Protein AF-A0A967WZM8-F1 (afdb_monomer)

Nearest PDB structures (foldseek):
  5ghr-assembly2_C  TM=7.412E-01  e=1.836E-03  Thermococcus kodakarensis KOD1
  5ghr-assembly1_A  TM=7.382E-01  e=2.103E-03  Thermococcus kodakarensis KOD1
  5ght-assembly1_A  TM=7.332E-01  e=3.382E-03  T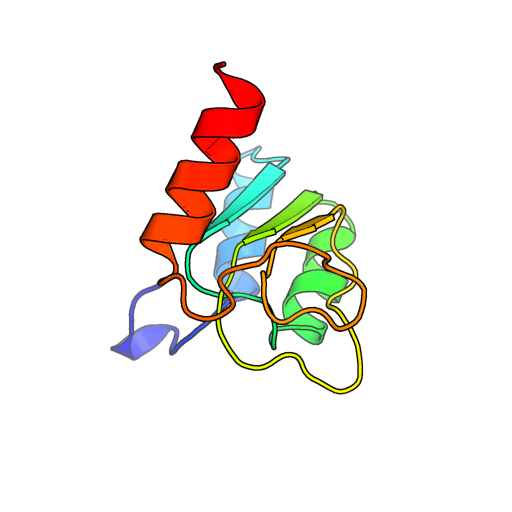hermococcus kodakarensis KOD1
  5x4h-assembly1_A  TM=7.707E-01  e=5.081E-03  Pyrococcus furiosus DSM 3638
  5x4i-assembly1_A  TM=7.797E-01  e=1.002E-02  Pyrococcus furiosus DSM 3638

Mean predicted aligned error: 2.98 Å

Structure (mmCIF, N/CA/C/O backbone):
data_AF-A0A967WZM8-F1
#
_entry.id   AF-A0A967WZM8-F1
#
loop_
_atom_site.group_PDB
_atom_site.id
_atom_site.type_symbol
_atom_site.label_atom_id
_atom_site.label_alt_id
_atom_site.label_comp_id
_atom_site.label_asym_id
_atom_site.label_entity_id
_atom_site.label_seq_id
_atom_site.pdbx_PDB_ins_code
_atom_site.Cartn_x
_atom_site.Cartn_y
_atom_site.Cartn_z
_atom_site.occupancy
_atom_site.B_iso_or_equiv
_atom_site.auth_seq_id
_atom_site.auth_comp_id
_atom_site.auth_asym_id
_atom_site.auth_atom_id
_atom_site.pdbx_PDB_model_num
ATOM 1 N N . PRO A 1 1 ? 5.263 6.621 9.613 1.00 79.00 1 PRO A N 1
ATOM 2 C CA . PRO A 1 1 ? 6.210 6.099 10.620 1.00 79.00 1 PRO A CA 1
ATOM 3 C C . PRO A 1 1 ? 7.236 7.155 11.038 1.00 79.00 1 PRO A C 1
ATOM 5 O O . PRO A 1 1 ? 7.662 7.958 10.205 1.00 79.00 1 PRO A O 1
ATOM 8 N N . ASN A 1 2 ? 7.628 7.153 12.309 1.00 83.81 2 ASN A N 1
ATOM 9 C CA . ASN A 1 2 ? 8.818 7.871 12.753 1.00 83.81 2 ASN A CA 1
ATOM 10 C C . ASN A 1 2 ? 10.053 7.059 12.346 1.00 83.81 2 ASN A C 1
ATOM 12 O O . ASN A 1 2 ? 10.244 5.937 12.801 1.00 83.81 2 ASN A O 1
ATOM 16 N N . ARG A 1 3 ? 10.903 7.630 11.487 1.00 84.06 3 ARG A N 1
ATOM 17 C CA . ARG A 1 3 ? 12.042 6.907 10.910 1.00 84.06 3 ARG A CA 1
ATOM 18 C C . ARG A 1 3 ? 13.079 6.464 11.947 1.00 84.06 3 ARG A C 1
ATOM 20 O O . ARG A 1 3 ? 13.757 5.471 11.710 1.00 84.06 3 ARG A O 1
ATOM 27 N N . VAL A 1 4 ? 13.221 7.208 13.043 1.00 79.56 4 VAL A N 1
ATOM 28 C CA . VAL A 1 4 ? 14.203 6.921 14.09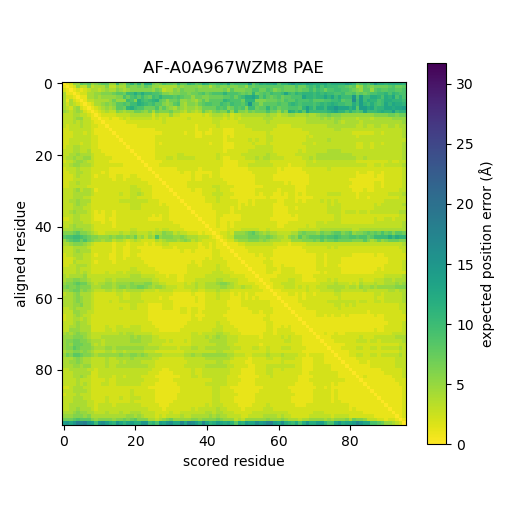7 1.00 79.56 4 VAL A CA 1
ATOM 29 C C . VAL A 1 4 ? 13.685 5.822 15.018 1.00 79.56 4 VAL A C 1
ATOM 31 O O . VAL A 1 4 ? 14.408 4.872 15.295 1.00 79.56 4 VAL A O 1
ATOM 34 N N . ASP A 1 5 ? 12.423 5.926 15.431 1.00 75.62 5 ASP A N 1
ATOM 35 C CA . ASP A 1 5 ? 11.870 5.056 16.473 1.00 75.62 5 ASP A CA 1
ATOM 36 C C . ASP A 1 5 ? 11.205 3.788 15.911 1.00 75.62 5 ASP A C 1
ATOM 38 O O . ASP A 1 5 ? 11.237 2.731 16.534 1.00 75.62 5 ASP A O 1
ATOM 42 N N . GLU A 1 6 ? 10.594 3.879 14.727 1.00 76.81 6 GLU A N 1
ATOM 43 C CA . GLU A 1 6 ? 9.778 2.810 14.129 1.00 76.81 6 GLU A CA 1
ATOM 44 C C . GLU A 1 6 ? 10.421 2.196 12.878 1.00 76.81 6 GLU A C 1
ATOM 46 O O . GLU A 1 6 ? 9.940 1.177 12.381 1.00 76.81 6 GLU A O 1
ATOM 51 N N . GLY A 1 7 ? 11.493 2.809 12.365 1.00 78.06 7 GLY A N 1
ATOM 52 C CA . GLY A 1 7 ? 12.185 2.378 11.155 1.00 78.06 7 GLY A CA 1
ATOM 53 C C . GLY A 1 7 ? 11.445 2.724 9.857 1.00 78.06 7 GLY A C 1
ATOM 54 O O . GLY A 1 7 ? 10.698 3.703 9.767 1.00 78.06 7 GLY A O 1
ATOM 55 N N . TYR A 1 8 ? 11.713 1.941 8.809 1.00 74.06 8 TYR A N 1
ATOM 56 C CA . TYR A 1 8 ? 11.102 2.092 7.486 1.00 74.06 8 TYR A CA 1
ATOM 57 C C . TYR A 1 8 ? 10.058 1.000 7.237 1.00 74.06 8 TYR A C 1
ATOM 59 O O . TYR A 1 8 ? 10.278 -0.155 7.588 1.00 74.06 8 TYR A O 1
ATOM 67 N N . GLY A 1 9 ? 8.960 1.357 6.566 1.00 84.12 9 GLY A N 1
ATOM 68 C CA . GLY A 1 9 ? 7.891 0.423 6.214 1.00 84.12 9 GLY A CA 1
ATOM 69 C C . GLY A 1 9 ? 6.736 0.402 7.212 1.00 84.12 9 GLY A C 1
ATOM 70 O O . GLY A 1 9 ? 6.488 1.377 7.930 1.00 84.12 9 GLY A O 1
ATOM 71 N N . LEU A 1 10 ? 5.979 -0.695 7.194 1.00 91.06 10 LEU A N 1
ATOM 72 C CA . LEU A 1 10 ? 4.867 -0.908 8.112 1.00 91.06 10 LEU A CA 1
ATOM 73 C C . LEU A 1 10 ? 5.384 -1.289 9.498 1.00 91.06 10 LEU A C 1
ATOM 75 O O . LEU A 1 10 ? 6.297 -2.091 9.636 1.00 91.06 10 LEU A O 1
ATOM 79 N N . ASN A 1 11 ? 4.752 -0.735 10.529 1.00 92.88 11 ASN A N 1
ATOM 80 C CA . ASN A 1 11 ? 5.023 -1.078 11.916 1.00 92.88 11 ASN A CA 1
ATOM 81 C C . ASN A 1 11 ? 3.776 -1.740 12.508 1.00 92.88 11 ASN A C 1
ATOM 83 O O . ASN A 1 11 ? 2.702 -1.132 12.560 1.00 92.88 11 ASN A O 1
ATOM 87 N N . ILE A 1 12 ? 3.913 -2.987 12.959 1.00 93.06 12 ILE A N 1
ATOM 88 C CA . ILE A 1 12 ? 2.775 -3.766 13.457 1.00 93.06 12 ILE A CA 1
ATOM 89 C C . ILE A 1 12 ? 2.127 -3.137 14.700 1.00 93.06 12 ILE A C 1
ATOM 91 O O . ILE A 1 12 ? 0.909 -3.219 14.866 1.00 93.06 12 ILE A O 1
ATOM 95 N N . GLU A 1 13 ? 2.889 -2.428 15.532 1.00 93.50 13 GLU A N 1
ATOM 96 C CA . GLU A 1 13 ? 2.352 -1.809 16.747 1.00 93.50 13 GLU A CA 1
ATOM 97 C C . GLU A 1 13 ? 1.563 -0.542 16.443 1.00 93.50 13 GLU A C 1
ATOM 99 O O . GLU A 1 13 ? 0.504 -0.316 17.040 1.00 93.50 13 GLU A O 1
ATOM 104 N N . ALA A 1 14 ? 1.991 0.216 15.432 1.00 94.12 14 ALA A N 1
ATOM 105 C CA . ALA A 1 14 ? 1.205 1.304 14.867 1.00 94.12 14 ALA A CA 1
ATOM 106 C C . ALA A 1 14 ? -0.115 0.789 14.262 1.00 94.12 14 ALA A C 1
ATOM 108 O O . ALA A 1 14 ? -1.178 1.340 14.556 1.00 94.12 14 ALA A O 1
ATOM 109 N N . LEU A 1 15 ? -0.087 -0.308 13.494 1.00 95.50 15 LEU A N 1
ATOM 110 C CA . LEU A 1 15 ? -1.300 -0.917 12.924 1.00 95.50 15 LEU A CA 1
ATOM 111 C C . LEU A 1 15 ? -2.263 -1.408 14.014 1.00 95.50 15 LEU A C 1
ATOM 113 O O . LEU A 1 15 ? -3.461 -1.123 13.965 1.00 95.50 15 LEU A O 1
ATOM 117 N N . ARG A 1 16 ? -1.752 -2.073 15.057 1.00 94.62 16 ARG A N 1
ATOM 118 C CA . ARG A 1 16 ? -2.566 -2.482 16.213 1.00 94.62 16 ARG A CA 1
ATOM 119 C C . ARG A 1 16 ? -3.149 -1.284 16.957 1.00 94.62 16 ARG A C 1
ATOM 121 O O . ARG A 1 16 ? -4.273 -1.365 17.450 1.00 94.62 16 ARG A O 1
ATOM 128 N N . LYS A 1 17 ? -2.412 -0.175 17.067 1.00 95.19 17 LYS A N 1
ATOM 129 C CA . LYS A 1 17 ? -2.923 1.068 17.659 1.00 95.19 17 LYS A CA 1
ATOM 130 C C . LYS A 1 17 ? -4.087 1.629 16.838 1.00 95.19 17 LYS A C 1
ATOM 132 O O . LYS A 1 17 ? -5.121 1.919 17.430 1.00 95.19 17 LYS A O 1
ATOM 137 N N . LEU A 1 18 ? -3.957 1.707 15.511 1.00 96.00 18 LEU A N 1
ATOM 138 C CA . LEU A 1 18 ? -5.038 2.149 14.617 1.00 96.00 18 LEU A CA 1
ATOM 139 C C . LEU A 1 18 ? -6.278 1.256 14.751 1.00 96.00 18 LEU A C 1
ATOM 141 O O . LEU A 1 18 ? -7.390 1.753 14.926 1.00 96.00 18 LEU A O 1
ATOM 145 N N . TRP A 1 19 ? -6.089 -0.063 14.763 1.00 96.69 19 TRP A N 1
ATOM 146 C CA . TRP A 1 19 ? -7.185 -1.012 14.957 1.00 96.69 19 TRP A CA 1
ATOM 147 C C . TRP A 1 19 ? -7.939 -0.784 16.279 1.00 96.69 19 TRP A C 1
ATOM 149 O O . TRP A 1 19 ? -9.172 -0.688 16.286 1.00 96.69 19 TRP A O 1
ATOM 159 N N . ARG A 1 20 ? -7.205 -0.607 17.393 1.00 96.69 20 ARG A N 1
ATOM 160 C CA . ARG A 1 20 ? -7.783 -0.275 18.713 1.00 96.69 20 ARG A CA 1
ATOM 161 C C . ARG A 1 20 ? -8.523 1.064 18.720 1.00 96.69 20 ARG A C 1
ATOM 163 O O . ARG A 1 20 ? -9.454 1.227 19.499 1.00 96.69 20 ARG A O 1
ATOM 170 N N . GLN A 1 21 ? -8.140 2.002 17.856 1.00 97.38 21 GLN A N 1
ATOM 171 C CA . GLN A 1 21 ? -8.818 3.291 17.676 1.00 97.38 21 GLN A CA 1
ATOM 172 C C . GLN A 1 21 ? -10.088 3.201 16.815 1.00 97.38 21 GLN A C 1
ATOM 174 O O . GLN A 1 21 ? -10.718 4.220 16.553 1.00 97.38 21 GLN A O 1
ATOM 179 N N . GLY A 1 22 ? -10.486 2.004 16.377 1.00 97.25 22 GLY A N 1
ATOM 180 C CA . GLY A 1 22 ? -11.690 1.820 15.568 1.00 97.25 22 GLY A CA 1
ATOM 181 C C . GLY A 1 22 ? -11.440 1.852 14.060 1.00 97.25 22 GLY A C 1
ATOM 182 O O . GLY A 1 22 ? -12.383 1.652 13.298 1.00 97.25 22 GLY A O 1
ATOM 183 N N . VAL A 1 23 ? -10.193 2.034 13.612 1.00 97.88 23 VAL A N 1
ATOM 184 C CA . VAL A 1 23 ? -9.849 1.941 12.186 1.00 97.88 23 VAL A CA 1
ATOM 185 C C . VAL A 1 23 ? -10.064 0.504 11.707 1.00 97.88 23 VAL A C 1
ATOM 187 O O . VAL A 1 23 ? -9.764 -0.457 12.423 1.00 97.88 23 VAL A O 1
ATOM 190 N N . ARG A 1 24 ? -10.631 0.357 10.508 1.00 97.19 24 ARG A N 1
ATOM 191 C CA . ARG A 1 24 ? -10.909 -0.946 9.879 1.00 97.19 24 ARG A CA 1
ATOM 192 C C . ARG A 1 24 ? -10.203 -1.148 8.548 1.00 97.19 24 ARG A C 1
ATOM 194 O O . ARG A 1 24 ? -9.982 -2.291 8.188 1.00 97.19 24 ARG A O 1
ATOM 201 N N . LEU A 1 25 ? -9.791 -0.069 7.887 1.00 97.88 25 LEU A N 1
ATOM 202 C CA . LEU A 1 25 ? -9.049 -0.103 6.634 1.00 97.88 25 LEU A CA 1
ATOM 203 C C . LEU A 1 25 ? -7.831 0.818 6.727 1.00 97.88 25 LEU A C 1
ATOM 205 O O . LEU A 1 25 ? -7.953 1.969 7.150 1.00 97.88 25 LEU A O 1
ATOM 209 N N . VAL A 1 26 ? -6.677 0.323 6.290 1.00 98.00 26 VAL A N 1
ATOM 210 C CA . VAL A 1 26 ? -5.462 1.109 6.056 1.00 98.00 26 VAL A CA 1
AT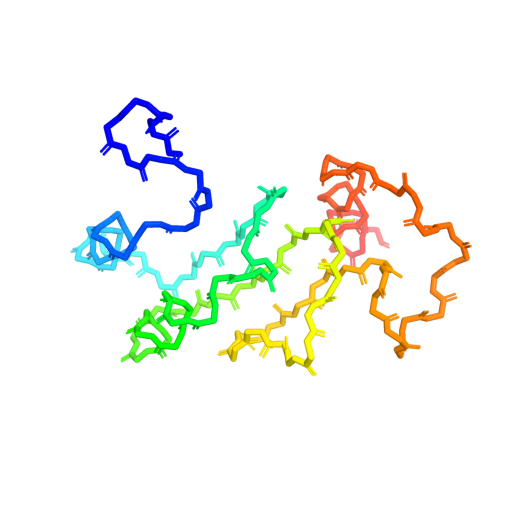OM 211 C C . VAL A 1 26 ? -5.082 1.019 4.584 1.00 98.00 26 VAL A C 1
ATOM 213 O O . VAL A 1 26 ? -4.938 -0.068 4.032 1.00 98.00 26 VAL A O 1
ATOM 216 N N . VAL A 1 27 ? -4.868 2.177 3.963 1.00 97.94 27 VAL A N 1
ATOM 217 C CA . VAL A 1 27 ? -4.265 2.281 2.631 1.00 97.94 27 VAL A CA 1
ATOM 218 C C . VAL A 1 27 ? -2.842 2.793 2.813 1.00 97.94 27 VAL A C 1
ATOM 220 O O . VAL A 1 27 ? -2.647 3.896 3.325 1.00 97.94 27 VAL A O 1
ATOM 223 N N . THR A 1 28 ? -1.842 1.991 2.453 1.00 97.75 28 THR A N 1
ATOM 224 C CA . THR A 1 28 ? -0.442 2.428 2.522 1.00 97.75 28 THR A CA 1
ATOM 225 C C . THR A 1 28 ? -0.106 3.308 1.330 1.00 97.75 28 THR A C 1
ATOM 227 O O . THR A 1 28 ? -0.743 3.214 0.281 1.00 97.75 28 THR A O 1
ATOM 230 N N . VAL A 1 29 ? 0.910 4.154 1.480 1.00 97.56 29 VAL A N 1
ATOM 231 C CA . VAL A 1 29 ? 1.491 4.928 0.383 1.00 97.56 29 VAL A CA 1
ATOM 232 C C . VAL A 1 29 ? 3.001 4.839 0.493 1.00 97.56 29 VAL A C 1
ATOM 234 O O . VAL A 1 29 ? 3.549 5.097 1.564 1.00 97.56 29 VAL A O 1
ATOM 237 N N . ASP A 1 30 ? 3.650 4.498 -0.621 1.00 97.00 30 ASP A N 1
ATOM 238 C CA . ASP A 1 30 ? 5.114 4.437 -0.751 1.00 97.00 30 ASP A CA 1
ATOM 239 C C . ASP A 1 30 ? 5.787 3.378 0.140 1.00 97.00 30 ASP A C 1
ATOM 241 O O . ASP A 1 30 ? 6.987 3.437 0.404 1.00 97.00 30 ASP A O 1
ATOM 245 N N . CYS A 1 31 ? 5.013 2.414 0.645 1.00 96.75 31 CYS A N 1
ATOM 246 C CA . CYS A 1 31 ? 5.528 1.338 1.480 1.00 96.75 31 CYS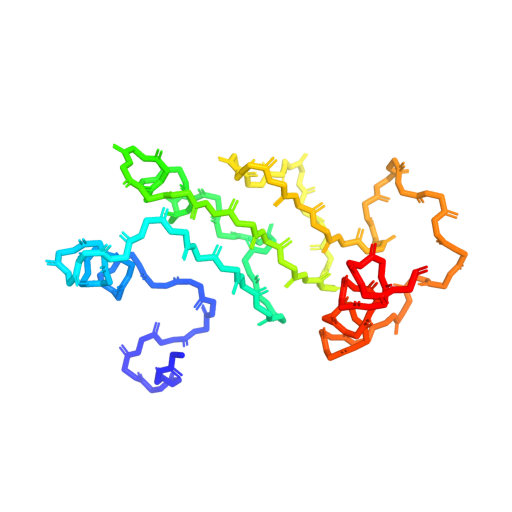 A CA 1
ATOM 247 C C . CYS A 1 31 ? 4.592 0.124 1.517 1.00 96.75 31 CYS A C 1
ATOM 249 O O . CYS A 1 31 ? 3.413 0.200 1.163 1.00 96.75 31 CYS A O 1
ATOM 251 N N . GLY A 1 32 ? 5.116 -0.991 2.029 1.00 96.06 32 GLY A N 1
ATOM 252 C CA . GLY A 1 32 ? 4.352 -2.194 2.355 1.00 96.06 32 GLY A CA 1
ATOM 253 C C . GLY A 1 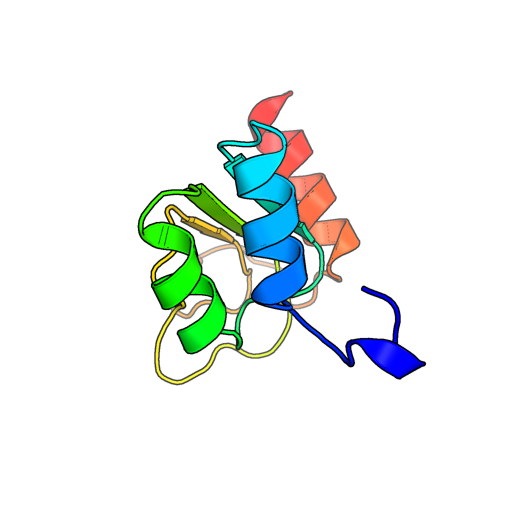32 ? 4.589 -3.380 1.421 1.00 96.06 32 GLY A C 1
ATOM 254 O O . GLY A 1 32 ? 4.298 -4.500 1.827 1.00 96.06 32 GLY A O 1
ATOM 255 N N . ILE A 1 33 ? 5.184 -3.206 0.229 1.00 97.38 33 ILE A N 1
ATOM 256 C CA . ILE A 1 33 ? 5.381 -4.332 -0.713 1.00 97.38 33 ILE A CA 1
ATOM 257 C C . ILE A 1 33 ? 6.317 -5.425 -0.177 1.00 97.38 33 ILE A C 1
ATOM 259 O O . ILE A 1 33 ? 6.268 -6.559 -0.641 1.00 97.38 33 ILE A O 1
ATOM 263 N N . ARG A 1 34 ? 7.178 -5.088 0.791 1.00 95.56 34 ARG A N 1
ATOM 264 C CA . ARG A 1 34 ? 8.103 -6.019 1.461 1.00 95.56 34 ARG A CA 1
ATOM 265 C C . ARG A 1 34 ? 7.67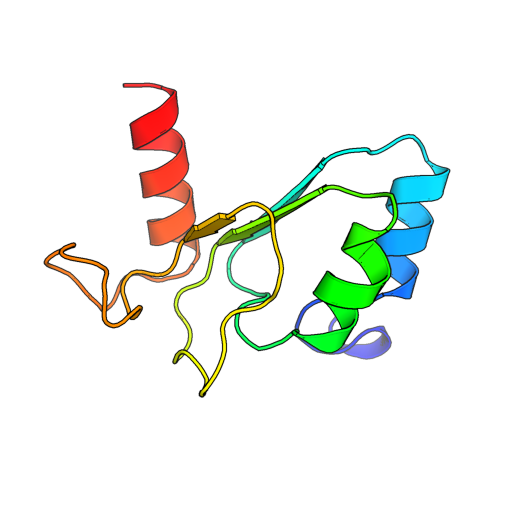6 -6.402 2.882 1.00 95.56 34 ARG A C 1
ATOM 267 O O . ARG A 1 34 ? 8.375 -7.176 3.519 1.00 95.56 34 ARG A O 1
ATOM 274 N N . SER A 1 35 ? 6.556 -5.877 3.374 1.00 95.50 35 SER A N 1
ATOM 275 C CA . SER A 1 35 ? 6.093 -6.061 4.755 1.00 95.50 35 SER A CA 1
ATOM 276 C C . SER A 1 35 ? 5.123 -7.241 4.870 1.00 95.50 35 SER A C 1
ATOM 278 O O . SER A 1 35 ? 3.958 -7.061 5.222 1.00 95.50 35 SER A O 1
ATOM 280 N N . ILE A 1 36 ? 5.577 -8.439 4.483 1.00 95.94 36 ILE A N 1
ATOM 281 C CA . ILE A 1 36 ? 4.734 -9.647 4.430 1.00 95.94 36 ILE A CA 1
ATOM 282 C C . ILE A 1 36 ? 4.169 -9.962 5.822 1.00 95.94 36 ILE A C 1
ATOM 284 O O . ILE A 1 36 ? 2.950 -10.001 5.997 1.00 95.94 36 ILE A O 1
ATOM 288 N N . ASP A 1 37 ? 5.047 -10.080 6.819 1.00 95.25 37 ASP A N 1
ATOM 289 C CA . ASP A 1 37 ? 4.693 -10.437 8.195 1.00 95.25 37 ASP A CA 1
ATOM 290 C C . ASP A 1 37 ? 3.781 -9.399 8.860 1.00 95.25 37 ASP A C 1
ATOM 292 O O . ASP A 1 37 ? 2.841 -9.752 9.577 1.00 95.25 37 ASP A O 1
ATOM 296 N N . GLU A 1 38 ? 4.043 -8.102 8.665 1.00 95.81 38 GLU A N 1
ATOM 297 C CA . GLU A 1 38 ? 3.222 -7.051 9.267 1.00 95.81 38 GLU A CA 1
ATOM 298 C C . GLU A 1 38 ? 1.819 -7.031 8.668 1.00 95.81 38 GLU A C 1
ATOM 300 O O . GLU A 1 38 ? 0.843 -6.892 9.411 1.00 95.81 38 GLU A O 1
ATOM 305 N N . VAL A 1 39 ? 1.706 -7.205 7.347 1.00 96.50 39 VAL A N 1
ATOM 306 C CA . VAL A 1 39 ? 0.411 -7.282 6.666 1.00 96.50 39 VAL A CA 1
ATOM 307 C C . VAL A 1 39 ? -0.338 -8.536 7.101 1.00 96.50 39 VAL A C 1
ATOM 309 O O . VAL A 1 39 ? -1.507 -8.431 7.465 1.00 96.50 39 VAL A O 1
ATOM 312 N N . GLU A 1 40 ? 0.313 -9.699 7.151 1.00 95.81 40 GLU A N 1
ATOM 313 C CA . GLU A 1 40 ? -0.317 -10.948 7.593 1.00 95.81 40 GLU A CA 1
ATOM 314 C C . GLU A 1 40 ? -0.859 -10.836 9.026 1.00 95.81 40 GLU A C 1
ATOM 316 O O . GLU A 1 40 ? -2.005 -11.194 9.314 1.00 95.81 40 GLU A O 1
ATOM 321 N N . ARG A 1 41 ? -0.055 -10.290 9.945 1.00 94.94 41 ARG A N 1
ATOM 322 C CA . ARG A 1 41 ? -0.450 -10.127 11.351 1.00 94.94 41 ARG A CA 1
ATOM 323 C C . ARG A 1 41 ? -1.580 -9.116 11.523 1.00 94.94 41 ARG A C 1
ATOM 325 O O . ARG A 1 41 ? -2.437 -9.327 12.382 1.00 94.94 41 ARG A O 1
ATOM 332 N N . ALA A 1 42 ? -1.579 -8.029 10.754 1.00 93.94 42 ALA A N 1
ATOM 333 C CA . ALA A 1 42 ? -2.605 -6.992 10.839 1.00 93.94 42 ALA A CA 1
ATOM 334 C C . ALA A 1 42 ? -3.928 -7.407 10.174 1.00 93.94 42 ALA A C 1
ATOM 336 O O . ALA A 1 42 ? -4.995 -7.086 10.702 1.00 93.94 42 ALA A O 1
ATOM 337 N N . SER A 1 43 ? -3.869 -8.198 9.097 1.00 88.38 43 SER A N 1
ATOM 338 C CA . SER A 1 43 ? -5.038 -8.629 8.309 1.00 88.38 43 SER A CA 1
ATOM 339 C C . SER A 1 43 ? -6.027 -9.519 9.074 1.00 88.38 43 SER A C 1
ATOM 341 O O . SER A 1 43 ? -7.123 -9.793 8.600 1.00 88.38 43 SER A O 1
ATOM 343 N N . ARG A 1 44 ? -5.709 -9.921 10.311 1.00 83.81 44 ARG A N 1
ATOM 344 C CA . ARG A 1 44 ? -6.610 -10.664 11.216 1.00 83.81 44 ARG A CA 1
ATOM 345 C C . ARG A 1 44 ? -7.715 -9.810 11.855 1.00 83.81 44 ARG A C 1
ATOM 347 O O . ARG A 1 44 ? -8.414 -10.278 12.751 1.00 83.81 44 ARG A O 1
ATOM 354 N N . GLY A 1 45 ? -7.857 -8.555 11.444 1.00 88.94 45 GLY A N 1
ATOM 355 C CA . GLY A 1 45 ? -8.876 -7.646 11.975 1.00 88.94 45 GLY A CA 1
ATOM 356 C C . GLY A 1 45 ? -8.807 -6.217 11.444 1.00 88.94 45 GLY A C 1
ATOM 357 O O . GLY A 1 45 ? -9.679 -5.412 11.775 1.00 88.94 45 GLY A O 1
ATOM 358 N N . LEU A 1 46 ? -7.784 -5.897 10.651 1.00 96.75 46 LEU A N 1
ATOM 359 C CA . LEU A 1 46 ? -7.615 -4.632 9.956 1.00 96.75 46 LEU A CA 1
ATOM 360 C C . LEU A 1 46 ? -7.377 -4.927 8.477 1.00 96.75 46 LEU A C 1
ATOM 362 O O . LEU A 1 46 ? -6.408 -5.600 8.153 1.00 96.75 46 LEU A O 1
ATOM 366 N N . ASP A 1 47 ? -8.218 -4.410 7.594 1.00 98.06 47 ASP A N 1
ATOM 367 C CA . ASP A 1 47 ? -8.020 -4.549 6.158 1.00 98.06 47 ASP A CA 1
ATOM 368 C C . ASP A 1 47 ? -6.857 -3.668 5.695 1.00 98.06 47 ASP A C 1
ATOM 370 O O . ASP A 1 47 ? -6.718 -2.518 6.126 1.00 98.06 47 ASP A O 1
ATOM 374 N N . LEU A 1 48 ? -6.032 -4.188 4.784 1.00 98.19 48 LEU A N 1
ATOM 375 C CA . LEU A 1 48 ? -4.932 -3.438 4.182 1.00 98.19 48 LEU A CA 1
ATOM 376 C C . LEU A 1 48 ? -5.051 -3.397 2.660 1.00 98.19 48 LEU A C 1
ATOM 378 O O . LEU A 1 48 ? -5.260 -4.419 2.010 1.00 98.19 48 LEU A O 1
ATOM 382 N N . ILE A 1 49 ? -4.841 -2.210 2.094 1.00 98.38 49 ILE A N 1
ATOM 383 C CA . ILE A 1 49 ? -4.533 -1.998 0.678 1.00 98.38 49 ILE A CA 1
ATOM 384 C C . ILE A 1 49 ? -3.114 -1.444 0.614 1.00 98.38 49 ILE A C 1
ATOM 386 O O . ILE A 1 49 ? -2.833 -0.374 1.154 1.00 98.38 49 ILE A O 1
ATOM 390 N N . VAL A 1 50 ? -2.214 -2.164 -0.045 1.00 98.19 50 VAL A N 1
ATOM 391 C CA . VAL A 1 50 ? -0.821 -1.743 -0.196 1.00 98.19 50 VAL A CA 1
ATOM 392 C C . VAL A 1 50 ? -0.677 -0.938 -1.481 1.00 98.19 50 VAL A C 1
ATOM 394 O O . VAL A 1 50 ? -0.979 -1.463 -2.551 1.00 98.19 50 VAL A O 1
ATOM 397 N N . THR A 1 51 ? -0.192 0.304 -1.409 1.00 98.56 51 THR A N 1
ATOM 398 C CA . THR A 1 51 ? 0.229 1.066 -2.598 1.00 98.56 51 THR A CA 1
ATOM 399 C C . THR A 1 51 ? 1.708 1.406 -2.507 1.00 98.56 51 THR A C 1
ATOM 401 O O . THR A 1 51 ? 2.174 2.040 -1.559 1.00 98.56 51 THR A O 1
ATOM 404 N N . ASP A 1 52 ? 2.474 0.922 -3.480 1.00 98.44 52 ASP A N 1
ATOM 405 C CA . ASP A 1 52 ? 3.930 0.973 -3.433 1.00 98.44 52 ASP A CA 1
ATOM 406 C C . ASP A 1 52 ? 4.518 0.924 -4.851 1.00 98.44 52 ASP A C 1
ATOM 408 O O . ASP A 1 52 ? 3.841 0.605 -5.828 1.00 98.44 52 ASP A O 1
ATOM 412 N N . HIS A 1 53 ? 5.799 1.234 -4.973 1.00 98.38 53 HIS A N 1
ATOM 413 C CA . HIS A 1 53 ? 6.548 1.239 -6.221 1.00 98.38 53 HIS A CA 1
ATOM 414 C C . HIS A 1 53 ? 7.939 0.593 -6.105 1.00 98.38 53 HIS A C 1
ATOM 416 O O . HIS A 1 53 ? 8.671 0.494 -7.099 1.00 98.38 53 HIS A O 1
ATOM 422 N N . HIS A 1 54 ? 8.331 0.137 -4.913 1.00 97.75 54 HIS A N 1
ATOM 423 C CA . HIS A 1 54 ? 9.573 -0.606 -4.715 1.00 97.75 54 HIS A CA 1
ATOM 424 C C . HIS A 1 54 ? 9.553 -1.960 -5.447 1.00 97.75 54 HIS A C 1
ATOM 426 O O . HIS A 1 54 ? 8.511 -2.435 -5.907 1.00 97.75 54 HIS A O 1
ATOM 432 N N . THR A 1 55 ? 10.728 -2.574 -5.610 1.00 97.00 55 THR A N 1
ATOM 433 C CA . THR A 1 55 ? 10.873 -3.880 -6.273 1.00 97.00 55 THR A CA 1
ATOM 434 C C . THR A 1 55 ? 10.042 -4.934 -5.549 1.00 97.00 55 THR A C 1
ATOM 436 O O . THR A 1 55 ? 10.184 -5.093 -4.336 1.00 97.00 55 THR A O 1
ATOM 439 N N . VAL A 1 56 ? 9.223 -5.678 -6.289 1.00 96.31 56 VAL A N 1
ATOM 440 C CA . VAL A 1 56 ? 8.395 -6.769 -5.754 1.00 96.31 56 VAL A CA 1
ATOM 441 C C . VAL A 1 56 ? 9.285 -7.937 -5.316 1.00 96.31 56 VAL A C 1
ATOM 443 O O . VAL A 1 56 ? 10.335 -8.166 -5.918 1.00 96.31 56 VAL A O 1
ATOM 446 N N . GLY A 1 57 ? 8.936 -8.587 -4.204 1.00 94.25 57 GLY A N 1
ATOM 447 C CA . GLY A 1 57 ? 9.619 -9.797 -3.740 1.00 94.25 57 GLY A CA 1
ATOM 448 C C . GLY A 1 57 ? 9.150 -11.048 -4.471 1.00 94.25 57 GLY A C 1
ATOM 449 O O . GLY A 1 57 ? 8.468 -10.953 -5.488 1.00 94.25 57 GLY A O 1
ATOM 450 N N . ASP A 1 58 ? 9.509 -12.207 -3.928 1.00 94.12 58 ASP A N 1
ATOM 451 C CA . ASP A 1 58 ? 9.070 -13.501 -4.463 1.00 94.12 58 ASP A CA 1
ATOM 452 C C . ASP A 1 58 ? 7.561 -13.709 -4.260 1.00 94.12 58 ASP A C 1
ATOM 454 O O . ASP A 1 58 ? 6.890 -14.325 -5.086 1.00 94.12 58 ASP A O 1
ATOM 458 N N . GLU A 1 59 ? 7.016 -13.120 -3.194 1.00 95.38 59 GLU A N 1
ATOM 459 C CA . GLU A 1 59 ? 5.604 -13.177 -2.829 1.00 95.38 59 GLU A CA 1
ATOM 460 C C . GLU A 1 59 ? 5.030 -11.768 -2.619 1.00 95.38 59 GLU A C 1
ATOM 462 O O . GLU A 1 59 ? 5.751 -10.803 -2.332 1.00 95.38 59 GLU A O 1
ATOM 467 N N . LEU A 1 60 ? 3.710 -11.645 -2.776 1.00 97.06 60 LEU A N 1
ATOM 468 C CA . LEU A 1 60 ? 2.972 -10.426 -2.454 1.00 97.06 60 LEU A CA 1
ATOM 469 C C . LEU A 1 60 ? 2.476 -10.481 -1.003 1.00 97.06 60 LEU A C 1
ATOM 471 O O . LEU A 1 60 ? 2.060 -11.548 -0.553 1.00 97.06 60 LEU A O 1
ATOM 475 N N . PRO A 1 61 ? 2.448 -9.344 -0.281 1.00 96.56 61 PRO A N 1
ATOM 476 C CA . PRO A 1 61 ? 1.854 -9.310 1.047 1.00 96.56 61 PRO A CA 1
ATOM 477 C C . PRO A 1 61 ? 0.369 -9.705 0.967 1.00 96.56 61 PRO A C 1
ATOM 479 O O . PRO A 1 61 ? -0.308 -9.279 0.022 1.00 96.56 61 PRO A O 1
ATOM 482 N N . PRO A 1 62 ? -0.160 -10.465 1.945 1.00 96.19 62 PRO A N 1
ATOM 483 C CA . PRO A 1 62 ? -1.532 -10.980 1.934 1.00 96.19 62 PRO A CA 1
ATOM 484 C C . PRO A 1 62 ? -2.553 -9.893 2.318 1.00 96.19 62 PRO A C 1
ATOM 486 O O . PRO A 1 62 ? -3.306 -10.025 3.277 1.00 96.19 62 PRO A O 1
ATOM 489 N N . ALA A 1 63 ? -2.536 -8.781 1.585 1.00 97.06 63 ALA A N 1
ATOM 490 C CA . ALA A 1 63 ? -3.442 -7.650 1.729 1.00 97.06 63 ALA A CA 1
ATOM 491 C C . ALA A 1 63 ? -4.694 -7.845 0.852 1.00 97.06 63 ALA A C 1
ATOM 493 O O . ALA A 1 63 ? -4.671 -8.632 -0.095 1.00 97.06 63 ALA A O 1
A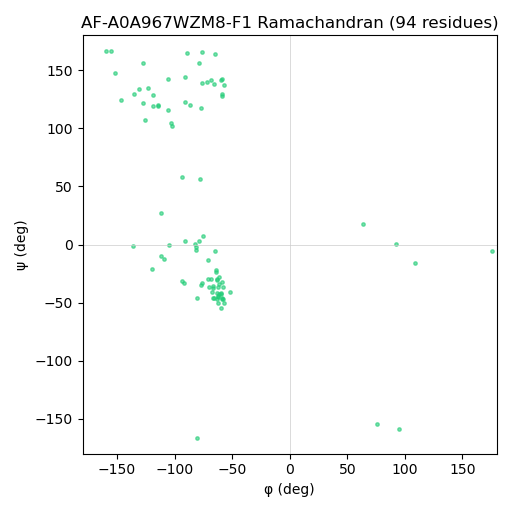TOM 494 N N . LEU A 1 64 ? -5.758 -7.065 1.083 1.00 97.38 64 LEU A N 1
ATOM 495 C CA . LEU A 1 64 ? -6.941 -7.069 0.206 1.00 97.38 64 LEU A CA 1
ATOM 496 C C . LEU A 1 64 ? -6.585 -6.714 -1.241 1.00 97.38 64 L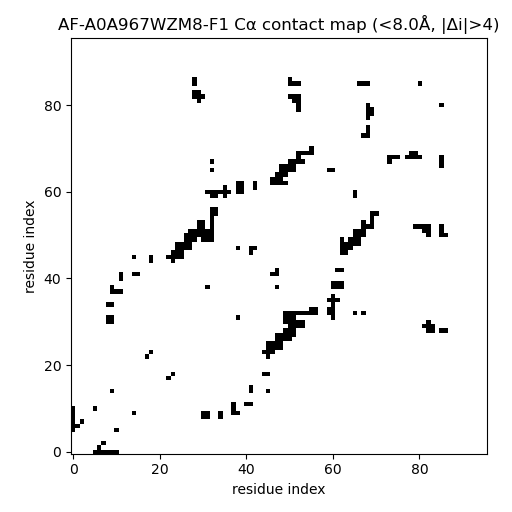EU A C 1
ATOM 498 O O . LEU A 1 64 ? -7.167 -7.243 -2.186 1.00 97.38 64 LEU A O 1
ATOM 502 N N . ALA A 1 65 ? -5.640 -5.790 -1.412 1.00 97.31 65 ALA A N 1
ATOM 503 C CA . ALA A 1 65 ? -5.108 -5.424 -2.711 1.00 97.31 65 ALA A CA 1
ATOM 504 C C . ALA A 1 65 ? -3.664 -4.935 -2.588 1.00 97.31 65 ALA A C 1
ATOM 506 O O . ALA A 1 65 ? -3.286 -4.293 -1.609 1.00 97.31 65 ALA A O 1
ATOM 507 N N . VAL A 1 66 ? -2.873 -5.196 -3.629 1.00 98.12 66 VAL A N 1
ATOM 508 C CA . VAL A 1 66 ? -1.489 -4.723 -3.753 1.00 98.12 66 VAL A CA 1
ATOM 509 C C . VAL A 1 66 ? -1.331 -3.976 -5.072 1.00 98.12 66 VAL A C 1
ATOM 511 O O . VAL A 1 66 ? -1.311 -4.573 -6.145 1.00 98.12 66 VAL A O 1
ATOM 514 N N . ILE A 1 67 ? -1.219 -2.658 -5.015 1.00 98.25 67 ILE A N 1
ATOM 515 C CA . ILE A 1 67 ? -1.109 -1.780 -6.177 1.00 98.25 67 ILE A CA 1
ATOM 516 C C . ILE A 1 67 ? 0.354 -1.381 -6.329 1.00 98.25 67 ILE A C 1
ATOM 518 O O . ILE A 1 67 ? 0.859 -0.522 -5.610 1.00 98.25 67 ILE A O 1
ATOM 522 N N . ASN A 1 68 ? 1.040 -2.025 -7.271 1.00 98.44 68 ASN A N 1
ATOM 523 C CA . ASN A 1 68 ? 2.420 -1.705 -7.609 1.00 98.44 68 ASN A CA 1
ATOM 524 C C . ASN A 1 68 ? 2.650 -1.938 -9.112 1.00 98.44 68 ASN A C 1
ATOM 526 O O . ASN A 1 68 ? 2.404 -3.048 -9.595 1.00 98.44 68 ASN A O 1
ATOM 530 N N . PRO A 1 69 ? 3.123 -0.930 -9.874 1.00 98.25 69 PRO A N 1
ATOM 531 C CA . PRO A 1 69 ? 3.295 -1.054 -11.319 1.00 98.25 69 PRO A CA 1
ATOM 532 C C . PRO A 1 69 ? 4.335 -2.112 -11.704 1.00 98.25 69 PRO A C 1
ATOM 534 O O . PRO A 1 69 ? 4.264 -2.638 -12.812 1.00 98.25 69 PRO A O 1
ATOM 537 N N . LYS A 1 70 ? 5.276 -2.446 -10.809 1.00 98.00 70 LYS A N 1
ATOM 538 C CA . LYS A 1 70 ? 6.329 -3.453 -11.018 1.00 98.00 70 LYS A CA 1
ATOM 539 C C . LYS A 1 70 ? 5.873 -4.891 -10.772 1.00 98.00 70 LYS A C 1
ATOM 541 O O . LYS A 1 70 ? 6.687 -5.798 -10.919 1.00 98.00 70 LYS A O 1
ATOM 546 N N . ARG A 1 71 ? 4.607 -5.122 -10.406 1.00 97.19 71 ARG A N 1
ATOM 547 C CA . ARG A 1 71 ? 4.055 -6.479 -10.360 1.00 97.19 71 ARG A CA 1
ATOM 548 C C . ARG A 1 71 ? 4.185 -7.159 -11.736 1.00 97.19 71 ARG A C 1
ATOM 550 O O . ARG A 1 71 ? 3.877 -6.504 -12.737 1.00 97.19 71 ARG A O 1
ATOM 557 N N . PRO A 1 72 ? 4.586 -8.443 -11.802 1.00 94.00 72 PRO A N 1
ATOM 558 C CA . PRO A 1 72 ? 4.726 -9.164 -13.071 1.00 94.00 72 PRO A CA 1
ATOM 559 C C . PRO A 1 72 ? 3.430 -9.235 -13.887 1.00 94.00 72 PRO A C 1
ATOM 561 O O . PRO A 1 72 ? 3.466 -9.207 -15.111 1.00 94.00 72 PRO A O 1
ATOM 564 N N . ASP A 1 73 ? 2.285 -9.282 -13.206 1.00 95.69 73 ASP A N 1
ATOM 565 C CA . ASP A 1 73 ? 0.950 -9.368 -13.800 1.00 95.69 73 ASP A CA 1
ATOM 566 C C . ASP A 1 73 ? 0.302 -7.997 -14.066 1.00 95.69 73 ASP A C 1
ATOM 568 O O . ASP A 1 73 ? -0.834 -7.920 -14.527 1.00 95.69 73 ASP A O 1
ATOM 572 N N . CYS A 1 74 ? 1.006 -6.892 -13.798 1.00 97.00 74 CYS A N 1
ATOM 573 C CA . CYS A 1 74 ? 0.485 -5.554 -14.045 1.00 97.00 74 CYS A CA 1
ATOM 574 C C . CYS A 1 74 ? 0.779 -5.113 -15.492 1.00 97.00 74 CYS A C 1
ATOM 576 O O . CYS A 1 74 ? 1.949 -4.946 -15.845 1.00 97.00 74 CYS A O 1
ATOM 578 N N . PRO A 1 75 ? -0.233 -4.801 -16.323 1.00 96.81 75 PRO A N 1
ATOM 579 C CA . PRO A 1 75 ? -0.017 -4.340 -17.697 1.00 96.81 75 PRO A CA 1
ATOM 580 C C . PRO A 1 75 ? 0.311 -2.841 -17.799 1.00 96.81 75 PRO A C 1
ATOM 582 O O . PRO A 1 75 ? 0.537 -2.337 -18.895 1.00 96.81 75 PRO A O 1
ATOM 585 N N . TYR A 1 76 ? 0.329 -2.099 -16.683 1.00 96.88 76 TYR A N 1
ATOM 586 C CA . TYR A 1 76 ? 0.522 -0.647 -16.717 1.00 96.88 76 TYR A CA 1
ATOM 587 C C . TYR A 1 76 ? 1.864 -0.282 -17.380 1.00 96.88 76 TYR A C 1
ATOM 589 O O . TYR A 1 76 ? 2.900 -0.805 -16.951 1.00 96.88 76 TYR A O 1
ATOM 597 N N . PRO A 1 77 ? 1.877 0.604 -18.394 1.00 96.00 77 PRO A N 1
ATOM 598 C CA . PRO A 1 77 ? 3.024 0.753 -19.291 1.00 96.00 77 PRO A CA 1
ATOM 599 C C . PRO A 1 77 ? 4.236 1.416 -18.630 1.00 96.00 77 PRO A C 1
ATOM 601 O O . PRO A 1 77 ? 5.372 1.124 -18.992 1.00 96.00 77 PRO A O 1
ATOM 604 N N . PHE A 1 78 ? 4.027 2.290 -17.640 1.00 97.50 78 PHE A N 1
ATOM 605 C CA . PHE A 1 78 ? 5.116 3.013 -16.985 1.00 97.50 78 PHE A CA 1
ATOM 606 C C . PHE A 1 78 ? 5.448 2.423 -15.608 1.00 97.50 78 PHE A C 1
ATOM 608 O O . PHE A 1 78 ? 4.742 2.644 -14.625 1.00 97.50 78 PHE A O 1
ATOM 615 N N . LYS A 1 79 ? 6.559 1.681 -15.533 1.00 97.25 79 LYS A N 1
ATOM 616 C CA . LYS A 1 79 ? 6.991 0.921 -14.341 1.00 97.25 79 LYS A CA 1
ATOM 617 C C . LYS A 1 79 ? 7.713 1.742 -13.268 1.00 97.25 79 LYS A C 1
ATOM 619 O O . LYS A 1 79 ? 8.037 1.212 -12.208 1.00 97.25 79 LYS A O 1
ATOM 624 N N . LEU A 1 80 ? 7.975 3.020 -13.539 1.00 97.56 80 LEU A N 1
ATOM 625 C CA . LEU A 1 80 ? 8.841 3.882 -12.729 1.00 97.56 80 LEU A CA 1
ATOM 626 C C . LEU A 1 80 ? 8.073 5.002 -12.010 1.00 97.56 80 LEU A C 1
ATOM 628 O O . LEU A 1 80 ? 8.633 6.061 -11.742 1.00 97.56 80 LEU A O 1
ATOM 632 N N . LEU A 1 81 ? 6.786 4.797 -11.702 1.00 98.06 81 LEU A N 1
ATOM 633 C CA . LEU A 1 81 ? 6.067 5.720 -10.817 1.00 98.06 81 LEU A CA 1
ATOM 634 C C . LEU A 1 81 ? 6.771 5.783 -9.453 1.00 98.06 81 LEU A C 1
ATOM 636 O O . LEU A 1 81 ? 7.249 4.763 -8.964 1.00 98.06 81 LEU A O 1
ATOM 640 N N . ALA A 1 82 ? 6.820 6.966 -8.842 1.00 98.25 82 ALA A N 1
ATOM 641 C CA . ALA A 1 82 ? 7.092 7.119 -7.411 1.00 98.25 82 ALA A CA 1
ATOM 642 C C . ALA A 1 82 ? 5.841 6.750 -6.590 1.00 98.25 82 ALA A C 1
ATOM 644 O O . ALA A 1 82 ? 4.743 6.731 -7.157 1.00 98.25 82 ALA A O 1
ATOM 645 N N . GLY A 1 83 ? 5.955 6.538 -5.272 1.00 97.88 83 GLY A N 1
ATOM 646 C CA . GLY A 1 83 ? 4.793 6.246 -4.417 1.00 97.88 83 GLY A CA 1
ATOM 647 C C . GLY A 1 83 ? 3.651 7.258 -4.557 1.00 97.88 83 GLY A C 1
ATOM 648 O O . GLY A 1 83 ? 2.495 6.868 -4.708 1.00 97.88 83 GLY A O 1
ATOM 649 N N . VAL A 1 84 ? 3.965 8.556 -4.658 1.00 98.25 84 VAL A N 1
ATOM 650 C CA . VAL A 1 84 ? 2.962 9.608 -4.926 1.00 98.25 84 VAL A CA 1
ATOM 651 C C . VAL A 1 84 ? 2.247 9.429 -6.273 1.00 98.25 84 VAL A C 1
ATOM 653 O O . VAL A 1 84 ? 1.056 9.704 -6.385 1.00 98.25 84 VAL A O 1
ATOM 656 N N . GLY A 1 85 ? 2.941 8.925 -7.296 1.00 98.38 85 GLY A N 1
ATOM 657 C CA . GLY A 1 85 ? 2.350 8.638 -8.603 1.00 98.38 85 GLY A CA 1
ATOM 658 C C . GLY A 1 85 ? 1.390 7.451 -8.556 1.00 98.38 85 GLY A C 1
ATOM 659 O O . GLY A 1 85 ? 0.347 7.484 -9.206 1.00 98.38 85 GLY A O 1
ATOM 660 N N . VAL A 1 86 ? 1.703 6.428 -7.755 1.00 98.56 86 VAL A N 1
ATOM 661 C CA . VAL A 1 86 ? 0.797 5.295 -7.510 1.00 98.56 86 VAL A CA 1
ATOM 662 C C . VAL A 1 86 ? -0.442 5.760 -6.741 1.00 98.56 86 VAL A C 1
ATOM 664 O O . VAL A 1 86 ? -1.558 5.462 -7.162 1.00 98.56 86 VAL A O 1
ATOM 667 N N . ALA A 1 87 ? -0.267 6.563 -5.687 1.00 98.31 87 ALA A N 1
ATOM 668 C CA . ALA A 1 87 ? -1.376 7.140 -4.926 1.00 98.31 87 ALA A CA 1
ATOM 669 C C . ALA A 1 87 ? -2.282 8.024 -5.800 1.00 98.31 87 ALA A C 1
ATOM 671 O O . ALA A 1 87 ? -3.506 7.909 -5.744 1.00 98.31 87 ALA A O 1
ATOM 672 N N . TYR A 1 88 ? -1.693 8.852 -6.670 1.00 98.00 88 TYR A N 1
ATOM 673 C CA . TYR A 1 88 ? -2.448 9.646 -7.637 1.00 98.00 88 TYR A CA 1
ATOM 674 C C . TYR A 1 88 ? -3.247 8.765 -8.602 1.00 98.00 88 TYR A C 1
ATOM 676 O O . TYR A 1 88 ? -4.407 9.055 -8.870 1.00 98.00 88 TYR A O 1
ATOM 684 N N . LYS A 1 89 ? -2.663 7.671 -9.110 1.00 97.69 89 LYS A N 1
ATOM 685 C CA . LYS A 1 89 ? -3.365 6.737 -10.004 1.00 97.69 89 LYS A CA 1
ATOM 686 C C . LYS A 1 89 ? -4.505 5.997 -9.309 1.00 97.69 89 LYS A C 1
ATOM 688 O O . LYS A 1 89 ? -5.540 5.792 -9.937 1.00 97.69 89 LYS A O 1
ATOM 693 N N . LEU A 1 90 ? -4.351 5.657 -8.030 1.00 97.69 90 LEU A N 1
ATOM 694 C CA . LEU A 1 90 ? -5.446 5.123 -7.221 1.00 97.69 90 LEU A CA 1
ATOM 695 C C . LEU A 1 90 ? -6.579 6.149 -7.085 1.00 97.69 90 LEU A C 1
ATOM 697 O O . LEU A 1 90 ? -7.724 5.826 -7.378 1.00 97.69 90 LEU A O 1
ATOM 701 N N . ALA A 1 91 ? -6.264 7.388 -6.697 1.00 97.75 91 ALA A N 1
ATOM 702 C CA . ALA A 1 91 ? -7.265 8.450 -6.590 1.00 97.75 91 ALA A CA 1
ATOM 703 C C . ALA A 1 91 ? -7.954 8.718 -7.937 1.00 97.75 91 ALA A C 1
ATOM 705 O O . ALA A 1 91 ? -9.172 8.848 -7.985 1.00 97.75 91 ALA A O 1
ATOM 706 N N . GLN A 1 92 ? -7.186 8.730 -9.032 1.00 97.62 92 GLN A N 1
ATOM 707 C CA . GLN A 1 92 ? -7.706 8.857 -10.389 1.00 97.62 92 GLN A CA 1
ATOM 708 C C . GLN A 1 92 ? -8.722 7.755 -10.705 1.00 97.62 92 GLN A C 1
ATOM 710 O O . GLN A 1 92 ? -9.806 8.083 -11.152 1.00 97.62 92 GLN A O 1
ATOM 715 N N . GLY A 1 93 ? -8.405 6.481 -10.453 1.00 96.12 93 GLY A N 1
ATOM 716 C CA . GLY A 1 93 ? -9.323 5.370 -10.737 1.00 96.12 93 GLY A CA 1
ATOM 717 C C . GLY A 1 93 ? -10.541 5.279 -9.810 1.00 96.12 93 GLY A C 1
ATOM 718 O O . GLY A 1 93 ? -11.463 4.527 -10.105 1.00 96.12 93 GLY A O 1
ATOM 719 N N . LEU A 1 94 ? -10.542 6.000 -8.682 1.00 95.69 94 LEU A N 1
ATOM 720 C CA . LEU A 1 94 ? -11.684 6.078 -7.764 1.00 95.69 94 LEU A CA 1
ATOM 721 C C . LEU A 1 94 ? -12.603 7.271 -8.050 1.00 95.69 94 LEU A C 1
ATOM 723 O O . LEU A 1 94 ? -13.791 7.203 -7.744 1.00 95.69 94 LEU A O 1
ATOM 727 N N . LEU A 1 95 ? -12.048 8.377 -8.551 1.00 95.00 95 LEU A N 1
ATOM 728 C CA . LEU A 1 95 ? -12.746 9.661 -8.667 1.00 95.00 95 LEU A CA 1
ATOM 729 C C . LEU A 1 95 ? -13.082 10.063 -10.110 1.00 95.00 95 LEU A C 1
ATOM 731 O O . LEU A 1 95 ? -13.842 11.015 -10.2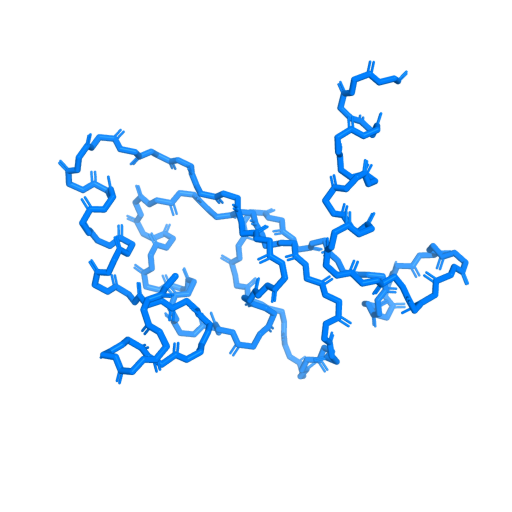84 1.00 95.00 95 LEU A O 1
ATOM 735 N N . LEU A 1 96 ? -12.515 9.390 -11.117 1.00 82.00 96 LEU A N 1
ATOM 736 C CA . LEU A 1 96 ? -12.737 9.634 -12.549 1.00 82.00 96 LEU A CA 1
ATOM 737 C C . LEU A 1 96 ? -13.165 8.342 -13.247 1.00 82.00 96 LEU A C 1
ATOM 739 O O . LEU A 1 96 ? -14.003 8.453 -14.167 1.00 82.00 96 LEU A O 1
#

Sequence (96 aa):
PNRVDEGYGLNIEALRKLWRQGVRLVVTVDCGIRSIDEVERASRGLDLIVTDHHTVGDELPPALAVINPKRPDCPYPFKLLAGVGVAYKLAQGLLL

Solvent-accessible surface area (backbone atoms only — not comparable to full-atom values): 5583 Å² total; per-residue (Å²): 119,53,62,87,86,62,39,81,61,70,46,56,68,60,52,54,50,42,39,75,72,68,46,50,72,45,74,44,68,57,29,37,57,84,34,39,69,43,36,50,66,43,49,79,72,26,47,36,34,32,26,22,45,70,84,64,60,99,59,76,39,67,42,85,40,76,51,37,44,57,41,91,88,42,82,59,86,68,55,80,48,50,29,68,53,46,50,49,51,52,52,44,75,74,76,108

Secondary structure (DSSP, 8-state):
--TTTT-SS--HHHHHHHHHTT--EEE-SS--TT-HHHHHHHTTTSEEEEE--SPP-SS--SSSEEE-TTSTT---S-TT--HHHHHHHHHHHHH-

Radius of gyration: 13.36 Å; Cα contacts (8 Å, |Δi|>4): 163; chains: 1; bounding box: 27×23×38 Å

pLDDT: mean 94.63, std 5.67, range [74.06, 98.56]

Foldseek 3Di:
DPCVPQNDADRLVVLVVCQVVVAAEDEDFAHDLPVQPSLVNSVVGHAYAYQHQDAHDPDGRPHPYYQYCNPPPHPDPDSDDGSVRSVVVVVVVVPD